Protein AF-A0A818FG51-F1 (afdb_monomer_lite)

Radius of gyration: 22.18 Å; chains: 1; bounding box: 38×54×52 Å

Structure (mmCIF, N/CA/C/O backbone):
data_AF-A0A818FG5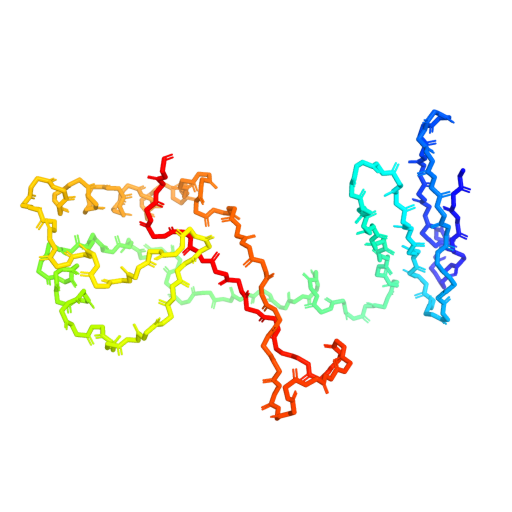1-F1
#
_entry.id   AF-A0A818FG51-F1
#
loop_
_atom_site.group_PDB
_atom_site.id
_atom_site.type_symbol
_atom_site.label_atom_id
_atom_site.label_alt_id
_atom_site.label_comp_id
_atom_site.label_asym_id
_atom_site.label_entity_id
_atom_site.label_seq_id
_atom_site.pdbx_PDB_ins_code
_atom_site.Cartn_x
_atom_site.Cartn_y
_atom_site.Cartn_z
_atom_site.occupancy
_atom_site.B_iso_or_equiv
_atom_site.auth_seq_id
_atom_site.auth_comp_id
_atom_site.auth_asym_id
_atom_site.auth_atom_id
_atom_site.pdbx_PDB_model_num
ATOM 1 N N . MET A 1 1 ? 0.897 -24.210 -21.670 1.00 84.56 1 MET A N 1
ATOM 2 C CA . MET A 1 1 ? 1.489 -24.659 -20.390 1.00 84.56 1 MET A CA 1
ATOM 3 C C . MET A 1 1 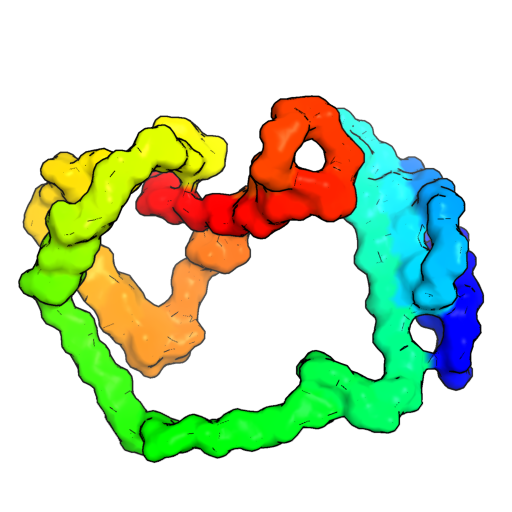? 2.935 -24.207 -20.361 1.00 84.56 1 MET A C 1
ATOM 5 O O . MET A 1 1 ? 3.633 -24.448 -21.337 1.00 84.56 1 MET A O 1
ATOM 9 N N . PHE A 1 2 ? 3.368 -23.550 -19.286 1.00 88.44 2 PHE A N 1
ATOM 10 C CA . PHE A 1 2 ? 4.743 -23.074 -19.130 1.00 88.44 2 PHE A CA 1
ATOM 11 C C . PHE A 1 2 ? 5.341 -23.668 -17.864 1.00 88.44 2 PHE A C 1
ATOM 13 O O . PHE A 1 2 ? 4.709 -23.640 -16.812 1.00 88.44 2 PHE A O 1
ATOM 20 N N . TYR A 1 3 ? 6.535 -24.239 -17.979 1.00 84.81 3 TYR A N 1
ATOM 21 C CA . TYR A 1 3 ? 7.174 -24.958 -16.888 1.00 84.81 3 TYR A CA 1
ATOM 22 C C . TYR A 1 3 ? 8.653 -24.597 -16.807 1.00 84.81 3 TYR A C 1
ATOM 24 O O . TYR A 1 3 ? 9.383 -24.690 -17.800 1.00 84.81 3 TYR A O 1
ATOM 32 N N . GLN A 1 4 ? 9.087 -24.207 -15.612 1.00 84.44 4 GLN A N 1
ATOM 33 C CA . GLN A 1 4 ? 10.493 -24.097 -15.258 1.00 84.44 4 GLN A CA 1
ATOM 34 C C . GLN A 1 4 ? 10.814 -25.202 -14.263 1.00 84.44 4 GLN A C 1
ATOM 36 O O . GLN A 1 4 ? 10.308 -25.191 -13.138 1.00 84.44 4 GLN A O 1
ATOM 41 N N . LYS A 1 5 ? 11.706 -26.114 -14.663 1.00 80.12 5 LYS A N 1
ATOM 42 C CA . LYS A 1 5 ? 12.242 -27.115 -13.747 1.00 80.12 5 LYS A CA 1
ATOM 43 C C . LYS A 1 5 ? 12.983 -26.412 -12.609 1.00 80.12 5 LYS A C 1
ATOM 45 O O . LYS A 1 5 ? 13.795 -25.512 -12.840 1.00 80.12 5 LYS A O 1
ATOM 50 N N . GLY A 1 6 ? 12.657 -26.818 -11.396 1.00 75.56 6 GLY A N 1
ATOM 51 C CA . GLY A 1 6 ? 13.243 -26.350 -10.155 1.00 75.56 6 GLY A CA 1
ATOM 52 C C . GLY A 1 6 ? 14.102 -27.413 -9.485 1.00 75.56 6 GLY A C 1
ATOM 53 O O . GLY A 1 6 ? 14.265 -28.521 -9.992 1.00 75.56 6 GLY A O 1
ATOM 54 N N . GLU A 1 7 ? 14.637 -27.058 -8.325 1.00 66.69 7 GLU A N 1
ATOM 55 C CA . GLU A 1 7 ? 15.528 -27.906 -7.516 1.00 66.69 7 GLU A CA 1
ATOM 56 C C . GLU A 1 7 ? 14.775 -28.676 -6.417 1.00 66.69 7 GLU A C 1
ATOM 58 O O . GLU A 1 7 ? 15.361 -29.452 -5.670 1.00 66.69 7 GLU A O 1
ATOM 63 N N . ASN A 1 8 ? 13.466 -28.461 -6.283 1.00 62.78 8 ASN A N 1
ATOM 64 C CA . ASN A 1 8 ? 12.662 -29.063 -5.224 1.00 62.78 8 ASN A CA 1
ATOM 65 C C . ASN A 1 8 ? 12.064 -30.433 -5.618 1.00 62.78 8 ASN A C 1
ATOM 67 O O . ASN A 1 8 ? 11.956 -30.773 -6.796 1.00 62.78 8 ASN A O 1
ATOM 71 N N . LYS A 1 9 ? 11.592 -31.191 -4.613 1.00 64.44 9 LYS A N 1
ATOM 72 C CA . LYS A 1 9 ? 10.972 -32.527 -4.772 1.00 64.44 9 LYS A CA 1
ATOM 73 C C . LYS A 1 9 ? 9.710 -32.557 -5.651 1.00 64.44 9 LYS A C 1
ATOM 75 O O . LYS A 1 9 ? 9.345 -33.617 -6.142 1.00 64.44 9 LYS A O 1
ATOM 80 N N . ASN A 1 10 ? 9.057 -31.409 -5.838 1.00 63.91 10 ASN A N 1
ATOM 81 C CA . ASN A 1 10 ? 7.845 -31.240 -6.642 1.00 63.91 10 ASN A CA 1
ATOM 82 C C . ASN A 1 10 ? 8.151 -30.713 -8.060 1.00 63.91 10 ASN A C 1
ATOM 84 O O . ASN A 1 10 ? 7.237 -30.425 -8.828 1.00 63.91 10 ASN A O 1
ATOM 88 N N . GLY A 1 11 ? 9.430 -30.583 -8.425 1.00 71.56 11 GLY A N 1
ATOM 89 C CA . GLY A 1 11 ? 9.868 -30.411 -9.806 1.00 71.56 11 GLY A CA 1
ATOM 90 C C . GLY A 1 11 ? 9.968 -28.976 -10.326 1.00 71.56 11 GLY A C 1
ATOM 91 O O . GLY A 1 11 ? 10.651 -28.788 -11.324 1.00 71.56 11 GLY A O 1
ATOM 92 N N . GLY A 1 12 ? 9.406 -27.946 -9.682 1.00 82.25 12 GLY A N 1
ATOM 93 C CA . GLY A 1 12 ? 9.600 -26.544 -10.101 1.00 82.25 12 GLY A CA 1
ATOM 94 C C . GLY A 1 12 ? 8.337 -25.689 -10.125 1.00 82.25 12 GLY A C 1
ATOM 95 O O . GLY A 1 12 ? 7.457 -25.870 -9.292 1.00 82.25 12 GLY A O 1
ATOM 96 N N . VAL A 1 13 ? 8.271 -24.729 -11.055 1.00 83.62 13 VAL A N 1
ATOM 97 C CA . VAL A 1 13 ? 7.129 -23.813 -11.229 1.00 83.62 13 VAL A CA 1
ATOM 98 C C . VAL A 1 13 ? 6.350 -24.191 -12.482 1.00 83.62 13 VAL A C 1
ATOM 100 O O . VAL A 1 13 ? 6.922 -24.259 -13.572 1.00 83.62 13 VAL A O 1
ATOM 103 N N . LEU A 1 14 ? 5.037 -24.372 -12.329 1.00 85.69 14 LEU A N 1
ATOM 104 C CA . LEU A 1 14 ? 4.088 -24.626 -13.410 1.00 85.69 14 LEU A CA 1
ATOM 105 C C . LEU A 1 14 ? 3.092 -23.466 -13.518 1.00 85.69 14 LEU A C 1
ATOM 107 O O . LEU A 1 14 ? 2.440 -23.115 -12.539 1.00 85.69 14 LEU A O 1
ATOM 111 N N . VAL A 1 15 ? 2.933 -22.915 -14.721 1.00 86.25 15 VAL A N 1
ATOM 112 C CA . VAL A 1 15 ? 1.909 -21.913 -15.038 1.00 86.25 15 VAL A CA 1
ATOM 113 C C . VAL A 1 15 ? 0.983 -22.462 -16.123 1.00 86.25 15 VAL A C 1
ATOM 115 O O . VAL A 1 15 ? 1.405 -22.791 -17.241 1.00 86.25 15 VAL A O 1
ATOM 118 N N . LEU A 1 16 ? -0.303 -22.565 -15.786 1.00 89.50 16 LEU A N 1
ATOM 119 C CA . LEU A 1 16 ? -1.367 -22.978 -16.696 1.00 89.50 16 LEU A CA 1
ATOM 120 C C . LEU A 1 16 ? -2.081 -21.742 -17.237 1.00 89.50 16 LEU A C 1
ATOM 122 O O . LEU A 1 16 ? -2.489 -20.863 -16.486 1.00 89.50 16 LEU A O 1
ATOM 126 N N . VAL A 1 17 ? -2.228 -21.687 -18.556 1.00 88.69 17 VAL A N 1
ATOM 127 C CA . VAL A 1 17 ? -2.834 -20.563 -19.274 1.00 88.69 17 VAL A CA 1
ATOM 128 C C . VAL A 1 17 ? -3.935 -21.126 -20.160 1.00 88.69 17 VAL A C 1
ATOM 130 O O . VAL A 1 17 ? -3.733 -22.164 -20.796 1.00 88.69 17 VAL A O 1
ATOM 133 N N . ARG A 1 18 ? -5.106 -20.477 -20.176 1.00 90.56 18 ARG A N 1
ATOM 134 C CA . ARG A 1 18 ? -6.234 -20.882 -21.031 1.00 90.56 18 ARG A CA 1
ATOM 135 C C . ARG A 1 18 ? -5.855 -20.761 -22.512 1.00 90.56 18 ARG A C 1
ATOM 137 O O . ARG A 1 18 ? -5.110 -19.862 -22.880 1.00 90.56 18 ARG A O 1
ATOM 144 N N . LEU A 1 19 ? -6.422 -21.629 -23.355 1.00 85.00 19 LEU A N 1
ATOM 145 C CA . LEU A 1 19 ? -6.067 -21.765 -24.779 1.00 85.00 19 LEU A CA 1
ATOM 146 C C . LEU A 1 19 ? -6.154 -20.463 -25.590 1.00 85.00 19 LEU A C 1
ATOM 148 O O . LEU A 1 19 ? -5.363 -20.264 -26.503 1.00 85.00 19 LEU A O 1
ATOM 152 N N . TYR A 1 20 ? -7.090 -19.578 -25.250 1.00 91.69 20 TYR A N 1
ATOM 153 C CA . TYR A 1 20 ? -7.335 -18.338 -25.995 1.00 91.69 20 TYR A CA 1
ATOM 154 C C . TYR A 1 20 ? -6.532 -17.136 -25.485 1.00 91.69 20 TYR A C 1
ATOM 156 O O . TYR A 1 20 ? -6.672 -16.038 -26.013 1.00 91.69 20 TYR A O 1
ATOM 164 N N . ILE A 1 21 ? -5.703 -17.318 -24.454 1.00 92.81 21 ILE A N 1
ATOM 165 C CA . ILE A 1 21 ? -4.848 -16.257 -23.924 1.00 92.81 21 ILE A CA 1
ATOM 166 C C . ILE A 1 21 ? -3.488 -16.356 -24.609 1.00 92.81 21 ILE A C 1
ATOM 168 O O . ILE A 1 21 ? -2.773 -17.349 -24.460 1.00 92.81 21 ILE A O 1
ATOM 172 N N . GLN A 1 22 ? -3.111 -15.305 -25.334 1.00 95.19 22 GLN A N 1
ATOM 173 C CA . GLN A 1 22 ? -1.771 -15.204 -25.893 1.00 95.19 22 GLN A CA 1
ATOM 174 C C . GLN A 1 22 ? -0.769 -14.974 -24.766 1.00 95.19 22 GLN A C 1
ATOM 176 O O . GLN A 1 22 ? -0.848 -13.982 -24.043 1.00 95.19 22 GLN A O 1
ATOM 181 N N . ALA A 1 23 ? 0.195 -15.879 -24.627 1.00 96.19 23 ALA A N 1
ATOM 182 C CA . ALA A 1 23 ? 1.238 -15.746 -23.628 1.00 96.19 23 ALA A CA 1
ATOM 183 C C . ALA A 1 23 ? 2.603 -16.166 -24.174 1.00 96.19 23 ALA A C 1
ATOM 185 O O . ALA A 1 23 ? 2.707 -17.084 -24.985 1.00 96.19 23 ALA A O 1
ATOM 186 N N . THR A 1 24 ? 3.655 -15.478 -23.741 1.00 96.81 24 THR A N 1
ATOM 187 C CA . THR A 1 24 ? 5.041 -15.719 -24.152 1.00 96.81 24 THR A CA 1
ATOM 188 C C . THR A 1 24 ? 5.899 -15.920 -22.917 1.00 96.81 24 THR A C 1
ATOM 190 O O . THR A 1 24 ? 5.889 -15.101 -22.003 1.00 96.81 24 THR A O 1
ATOM 193 N N . ARG A 1 25 ? 6.648 -17.021 -22.871 1.00 93.75 25 ARG A N 1
ATOM 194 C CA . ARG A 1 25 ? 7.611 -17.248 -21.793 1.00 93.75 25 ARG A CA 1
ATOM 195 C C . ARG A 1 25 ? 8.811 -16.337 -21.986 1.00 93.75 25 ARG A C 1
ATOM 197 O O . ARG A 1 25 ? 9.369 -16.292 -23.078 1.00 93.75 25 ARG A O 1
ATOM 204 N N . ILE A 1 26 ? 9.230 -15.687 -20.910 1.00 95.81 26 ILE A N 1
ATOM 205 C CA . ILE A 1 26 ? 10.488 -14.950 -20.877 1.00 95.81 26 ILE A CA 1
ATOM 206 C C . ILE A 1 26 ? 11.569 -15.889 -20.354 1.00 95.81 26 ILE A C 1
ATOM 208 O O . ILE A 1 26 ? 11.388 -16.555 -19.330 1.00 95.81 26 ILE A O 1
ATOM 212 N N . GLU A 1 27 ? 12.677 -15.978 -21.086 1.00 91.62 27 GLU A N 1
ATOM 213 C CA . GLU A 1 27 ? 13.818 -16.784 -20.669 1.00 91.62 27 GLU A CA 1
ATOM 214 C C . GLU A 1 27 ? 14.378 -16.240 -19.351 1.00 91.62 27 GLU A C 1
ATOM 216 O O . GLU A 1 27 ? 14.685 -15.055 -19.218 1.00 91.62 27 GLU A O 1
ATOM 221 N N . CYS A 1 28 ? 14.488 -17.116 -18.356 1.00 82.94 28 CYS A N 1
ATOM 222 C CA . CYS A 1 28 ? 15.023 -16.788 -17.047 1.00 82.94 28 CYS A CA 1
ATOM 223 C C . CYS A 1 28 ? 16.032 -17.864 -16.654 1.00 82.94 28 CYS A C 1
ATOM 225 O O . CYS A 1 28 ? 15.730 -19.054 -16.717 1.00 82.94 28 CYS A O 1
ATOM 227 N N . LYS A 1 29 ? 17.230 -17.441 -16.241 1.00 83.19 29 LYS A N 1
ATOM 228 C CA . LYS A 1 29 ? 18.299 -18.345 -15.785 1.00 83.19 29 LYS A CA 1
ATOM 229 C C . LYS A 1 29 ? 18.151 -18.753 -14.315 1.00 83.19 29 LYS A C 1
ATOM 231 O O . LYS A 1 29 ? 18.937 -19.556 -13.828 1.00 83.19 29 LYS A O 1
ATOM 236 N N . LEU A 1 30 ? 17.177 -18.187 -13.600 1.00 79.44 30 LEU A N 1
ATOM 237 C CA . LEU A 1 30 ? 16.954 -18.477 -12.188 1.00 79.44 30 LEU A CA 1
ATOM 238 C C . LEU A 1 30 ? 16.172 -19.784 -12.029 1.00 79.44 30 LEU A C 1
ATOM 240 O O . LEU A 1 30 ? 15.079 -19.954 -12.575 1.00 79.44 30 LEU A O 1
ATOM 244 N N . HIS A 1 31 ? 16.726 -20.701 -11.239 1.00 77.12 31 HIS A N 1
ATOM 245 C CA . HIS A 1 31 ? 16.026 -21.913 -10.828 1.00 77.12 31 HIS A CA 1
ATOM 246 C C . HIS A 1 31 ? 14.767 -21.562 -10.027 1.00 77.12 31 HIS A C 1
ATOM 248 O O . HIS A 1 31 ? 14.735 -20.578 -9.293 1.00 77.12 31 HIS A O 1
ATOM 254 N N . ASN A 1 32 ? 13.724 -22.387 -10.152 1.00 82.44 32 ASN A N 1
ATOM 255 C CA . ASN A 1 32 ? 12.436 -22.193 -9.474 1.00 82.44 32 ASN A CA 1
ATOM 256 C C . ASN A 1 32 ? 11.712 -20.864 -9.804 1.00 82.44 32 ASN A C 1
ATOM 258 O O . ASN A 1 32 ? 10.849 -20.441 -9.035 1.00 82.44 32 ASN A O 1
ATOM 262 N N . VAL A 1 33 ? 12.019 -20.217 -10.936 1.00 86.69 33 VAL A N 1
ATOM 263 C CA . VAL A 1 33 ? 11.326 -19.002 -11.399 1.00 86.69 33 VAL A CA 1
ATOM 264 C C . VAL A 1 33 ? 10.783 -19.200 -12.814 1.00 86.69 33 VAL A C 1
ATOM 266 O O . VAL A 1 33 ? 11.531 -19.478 -13.744 1.00 86.69 33 VAL A O 1
ATOM 269 N N . CYS A 1 34 ? 9.478 -19.018 -13.008 1.00 90.75 34 CYS A N 1
ATOM 270 C CA . CYS A 1 34 ? 8.852 -18.997 -14.330 1.00 90.75 34 CYS A CA 1
ATOM 271 C C . CYS A 1 34 ? 8.290 -17.603 -14.610 1.00 90.75 34 CYS A C 1
ATOM 273 O O . CYS A 1 34 ? 7.410 -17.135 -13.890 1.00 90.75 34 CYS A O 1
ATOM 275 N N . VAL A 1 35 ? 8.774 -16.958 -15.673 1.00 93.25 35 VAL A N 1
ATOM 276 C CA . VAL A 1 35 ? 8.304 -15.635 -16.103 1.00 93.25 35 VAL A CA 1
ATOM 277 C C . VAL A 1 35 ? 7.493 -15.769 -17.385 1.00 93.25 35 VAL A C 1
ATOM 279 O O . VAL A 1 35 ? 7.907 -16.447 -18.331 1.00 93.25 35 VAL A O 1
ATOM 282 N N . LEU A 1 36 ? 6.337 -15.117 -17.413 1.00 96.31 36 LEU A N 1
ATOM 283 C CA . LEU A 1 36 ? 5.396 -15.163 -18.517 1.00 96.31 36 LEU A CA 1
ATOM 284 C C . LEU A 1 36 ? 4.824 -13.774 -18.796 1.00 96.31 36 LEU A C 1
ATOM 286 O O . LEU A 1 36 ? 4.317 -13.131 -17.886 1.00 96.31 36 LEU A O 1
ATOM 290 N N . ASP A 1 37 ? 4.824 -13.366 -20.057 1.00 97.19 37 ASP A N 1
ATOM 291 C CA . ASP A 1 37 ? 4.072 -12.209 -20.531 1.00 97.19 37 ASP A CA 1
ATOM 292 C C . ASP A 1 37 ? 2.737 -12.677 -21.100 1.00 97.19 37 ASP A C 1
ATOM 294 O O . ASP A 1 37 ? 2.709 -13.510 -22.006 1.00 97.19 37 ASP A O 1
ATOM 298 N N . ILE A 1 38 ? 1.634 -12.144 -20.587 1.00 95.69 38 ILE A N 1
ATOM 299 C CA . ILE A 1 38 ? 0.295 -12.288 -21.154 1.00 95.69 38 ILE A CA 1
ATOM 300 C C . ILE A 1 38 ? 0.020 -11.064 -22.025 1.00 95.69 38 ILE A C 1
ATOM 302 O O . ILE A 1 38 ? 0.134 -9.931 -21.561 1.00 95.69 38 ILE A O 1
ATOM 306 N N . LYS A 1 39 ? -0.346 -11.293 -23.288 1.00 95.06 39 LYS A N 1
ATOM 307 C CA . LYS A 1 39 ? -0.683 -10.237 -24.245 1.00 95.06 39 LYS A CA 1
ATOM 308 C C . LYS A 1 39 ? -2.182 -9.939 -24.174 1.00 95.06 39 LYS A C 1
ATOM 310 O O . LYS A 1 39 ? -2.993 -10.807 -24.497 1.00 95.06 39 LYS A O 1
ATOM 315 N N . GLY A 1 40 ? -2.527 -8.724 -23.763 1.00 90.62 40 GLY A N 1
ATOM 316 C CA . GLY A 1 40 ? -3.856 -8.126 -23.899 1.00 90.62 40 GLY A CA 1
ATOM 317 C C . GLY A 1 40 ? -3.748 -6.754 -24.569 1.00 90.62 40 GLY A C 1
ATOM 318 O O . GLY A 1 40 ? -2.862 -6.547 -25.396 1.00 90.62 40 GLY A O 1
ATOM 319 N N . GLU A 1 41 ? -4.619 -5.816 -24.189 1.00 90.00 41 GLU A N 1
ATOM 320 C CA . GLU A 1 41 ? -4.461 -4.389 -24.536 1.00 90.00 41 GLU A CA 1
ATOM 321 C C . GLU A 1 41 ? -3.152 -3.816 -23.968 1.00 90.00 41 GLU A C 1
ATOM 323 O O . GLU A 1 41 ? -2.492 -2.996 -24.601 1.00 90.00 41 GLU A O 1
ATOM 328 N N . GLU A 1 42 ? -2.726 -4.342 -22.817 1.00 88.62 42 GLU A N 1
ATOM 329 C CA . GLU A 1 42 ? -1.410 -4.137 -22.220 1.00 88.62 42 GLU A CA 1
ATOM 330 C C . GLU A 1 42 ? -0.715 -5.489 -21.986 1.00 88.62 42 GLU A C 1
ATOM 332 O O . GLU A 1 42 ? -1.344 -6.555 -21.986 1.00 88.62 42 GLU A O 1
ATOM 337 N N . ILE A 1 43 ? 0.607 -5.463 -21.787 1.00 91.62 43 ILE A N 1
ATOM 338 C CA . ILE A 1 43 ? 1.379 -6.663 -21.444 1.00 91.62 43 ILE A CA 1
ATOM 339 C C . ILE A 1 43 ? 1.367 -6.844 -19.925 1.00 91.62 43 ILE A C 1
ATOM 341 O O . ILE A 1 43 ? 1.988 -6.070 -19.197 1.00 91.62 43 ILE A O 1
ATOM 345 N N . LEU A 1 44 ? 0.721 -7.910 -19.447 1.00 92.56 44 LEU A N 1
ATOM 346 C CA . LEU A 1 44 ? 0.770 -8.314 -18.042 1.00 92.56 44 LEU A CA 1
ATOM 347 C C . LEU A 1 44 ? 1.882 -9.347 -17.835 1.00 92.56 44 LEU A C 1
ATOM 349 O O . LEU A 1 44 ? 1.807 -10.458 -18.361 1.00 92.56 44 LEU A O 1
ATOM 353 N N . ARG A 1 45 ? 2.890 -9.017 -17.024 1.00 94.06 45 ARG A N 1
ATOM 354 C CA . ARG A 1 45 ? 3.974 -9.944 -16.672 1.00 94.06 45 ARG A CA 1
ATOM 355 C C . ARG A 1 45 ? 3.672 -10.690 -15.375 1.00 94.06 45 ARG A C 1
ATOM 357 O O . ARG A 1 45 ? 3.605 -10.091 -14.307 1.00 94.06 45 ARG A O 1
ATOM 364 N N . ILE A 1 46 ? 3.563 -12.011 -15.463 1.00 91.62 46 ILE A N 1
ATOM 365 C CA . ILE A 1 46 ? 3.432 -12.920 -14.323 1.00 91.62 46 ILE A CA 1
ATOM 366 C C . ILE A 1 46 ? 4.800 -13.519 -14.000 1.00 91.62 46 ILE A C 1
ATOM 368 O O . ILE A 1 46 ? 5.473 -14.072 -14.871 1.00 91.62 46 ILE A O 1
ATOM 372 N N . ILE A 1 47 ? 5.191 -13.448 -12.728 1.00 89.69 47 ILE A N 1
ATOM 373 C CA . ILE A 1 47 ? 6.412 -14.064 -12.205 1.00 89.69 47 ILE A CA 1
ATOM 374 C C . ILE A 1 47 ? 5.997 -15.089 -11.152 1.00 89.69 47 ILE A C 1
ATOM 376 O O . ILE A 1 47 ? 5.610 -14.736 -10.042 1.00 89.69 47 ILE A O 1
ATOM 380 N N . GLY A 1 48 ? 6.056 -16.369 -11.513 1.00 87.12 48 GLY A N 1
ATOM 381 C CA . GLY A 1 48 ? 5.873 -17.469 -10.576 1.00 87.12 48 GLY A CA 1
ATOM 382 C C . GLY A 1 48 ? 7.207 -17.823 -9.934 1.00 87.12 48 GLY A C 1
ATOM 383 O O . GLY A 1 48 ? 8.134 -18.220 -10.638 1.00 87.12 48 GLY A O 1
ATOM 384 N N . VAL A 1 49 ? 7.300 -17.699 -8.613 1.00 83.25 49 VAL A N 1
ATOM 385 C CA . VAL A 1 49 ? 8.473 -18.108 -7.833 1.00 83.25 49 VAL A CA 1
ATOM 386 C C . VAL A 1 49 ? 8.062 -19.250 -6.921 1.00 83.25 49 VAL A C 1
ATOM 388 O O . VAL A 1 49 ? 7.072 -19.144 -6.202 1.00 83.25 49 VAL A O 1
ATOM 391 N N . TYR A 1 50 ? 8.821 -20.339 -6.947 1.00 76.31 50 TYR A N 1
ATOM 392 C CA . TYR A 1 50 ? 8.692 -21.411 -5.970 1.00 76.31 50 TYR A CA 1
ATOM 393 C C . TYR A 1 50 ? 9.892 -21.371 -5.027 1.00 76.31 50 TYR A C 1
ATOM 395 O O . TYR A 1 50 ? 11.041 -21.374 -5.467 1.00 76.31 50 TYR A O 1
ATOM 403 N N . ALA A 1 51 ? 9.636 -21.356 -3.724 1.00 66.94 51 ALA A N 1
ATOM 404 C CA . ALA A 1 51 ? 10.697 -21.394 -2.732 1.00 66.94 51 ALA A CA 1
ATOM 405 C C . ALA A 1 51 ? 11.273 -22.817 -2.609 1.00 66.94 51 ALA A C 1
ATOM 407 O O . ALA A 1 51 ? 10.511 -23.761 -2.390 1.00 66.94 51 ALA A O 1
ATOM 408 N N . PRO A 1 52 ? 12.594 -23.022 -2.751 1.00 63.19 52 PRO A N 1
ATOM 409 C CA . PRO A 1 52 ? 13.193 -24.338 -2.547 1.00 63.19 52 PRO A CA 1
ATOM 410 C C . PRO A 1 52 ? 12.957 -24.834 -1.108 1.00 63.19 52 PRO A C 1
ATOM 412 O O . PRO A 1 52 ? 12.784 -24.039 -0.189 1.00 63.19 52 PRO A O 1
ATOM 415 N N . ASN A 1 53 ? 13.001 -26.157 -0.896 1.00 62.94 53 ASN A N 1
ATOM 416 C CA . ASN A 1 53 ? 12.882 -26.803 0.427 1.00 62.94 53 ASN A CA 1
ATOM 417 C C . ASN A 1 53 ? 14.119 -26.561 1.329 1.00 62.94 53 ASN A C 1
ATOM 419 O O . ASN A 1 53 ? 14.529 -27.453 2.072 1.00 62.94 53 ASN A O 1
ATOM 423 N N . ILE A 1 54 ? 14.760 -25.395 1.248 1.00 60.88 54 ILE A N 1
ATOM 424 C CA . ILE A 1 54 ? 15.853 -25.032 2.149 1.00 60.88 54 ILE A CA 1
ATOM 425 C C . ILE A 1 54 ? 15.206 -24.609 3.465 1.00 60.88 54 ILE A C 1
ATOM 427 O O . ILE A 1 54 ? 14.509 -23.598 3.522 1.00 60.88 54 ILE A O 1
ATOM 431 N N . LYS A 1 55 ? 15.416 -25.418 4.505 1.00 59.38 55 LYS A N 1
ATOM 432 C CA . LYS A 1 55 ? 15.079 -25.063 5.882 1.00 59.38 55 LYS A CA 1
ATOM 433 C C . LYS A 1 55 ? 16.326 -24.516 6.587 1.00 59.38 55 LYS A C 1
ATOM 435 O O . LYS A 1 55 ? 17.387 -25.124 6.433 1.00 59.38 55 LYS A O 1
ATOM 440 N N . PRO A 1 56 ? 16.212 -23.440 7.382 1.00 59.31 56 PRO A N 1
ATOM 441 C CA . PRO A 1 56 ? 15.000 -22.659 7.628 1.00 59.31 56 PRO A CA 1
ATOM 442 C C . PRO A 1 56 ? 14.695 -21.687 6.476 1.00 59.31 56 PRO A C 1
ATOM 444 O O . PRO A 1 56 ? 15.577 -21.000 5.962 1.00 59.31 56 PRO A O 1
ATOM 447 N N . HIS A 1 57 ? 13.432 -21.626 6.073 1.00 58.66 57 HIS A N 1
ATOM 448 C CA . HIS A 1 57 ? 12.940 -20.704 5.065 1.00 58.66 57 HIS A CA 1
ATOM 449 C C . HIS A 1 57 ? 12.663 -19.325 5.697 1.00 58.66 57 HIS A C 1
ATOM 451 O O . HIS A 1 57 ? 11.845 -19.230 6.611 1.00 58.66 57 HIS A O 1
ATOM 457 N N . PRO A 1 58 ? 13.265 -18.229 5.204 1.00 58.97 58 PRO A N 1
ATOM 458 C CA . PRO A 1 58 ? 13.255 -16.927 5.885 1.00 58.97 58 PRO A CA 1
ATOM 459 C C . PRO A 1 58 ? 11.863 -16.296 6.054 1.00 58.97 58 PRO A C 1
ATOM 461 O O . PRO A 1 58 ? 11.708 -15.403 6.880 1.00 58.97 58 PRO A O 1
ATOM 464 N N . TYR A 1 59 ? 10.856 -16.748 5.296 1.00 53.44 59 TYR A N 1
ATOM 465 C CA . TYR A 1 59 ? 9.488 -16.214 5.357 1.00 53.44 59 TYR A CA 1
ATOM 466 C C . TYR A 1 59 ? 8.470 -17.134 6.044 1.00 53.44 59 TYR A C 1
ATOM 468 O O . TYR A 1 59 ? 7.363 -16.692 6.324 1.00 53.44 59 TYR A O 1
ATOM 476 N N . THR A 1 60 ? 8.790 -18.414 6.256 1.00 58.88 60 THR A N 1
ATOM 477 C CA . THR A 1 60 ? 7.851 -19.386 6.868 1.00 58.88 60 THR A CA 1
ATOM 478 C C . THR A 1 60 ? 8.408 -20.020 8.131 1.00 58.88 60 THR A C 1
ATOM 480 O O . THR A 1 60 ? 7.638 -20.438 8.984 1.00 58.88 60 THR A O 1
ATOM 483 N N . ASP A 1 61 ? 9.733 -20.066 8.247 1.00 62.84 61 ASP A N 1
ATOM 484 C CA . ASP A 1 61 ? 10.462 -20.531 9.421 1.00 62.84 61 ASP A CA 1
ATOM 485 C C . ASP A 1 61 ? 11.105 -19.334 10.147 1.00 62.84 61 ASP A C 1
ATOM 487 O O . ASP A 1 61 ? 12.102 -19.485 10.856 1.00 62.84 61 ASP A O 1
ATOM 491 N N . SER A 1 62 ? 10.563 -18.123 9.946 1.00 58.50 62 SER A N 1
ATOM 492 C CA . SER A 1 62 ? 10.896 -16.981 10.792 1.00 58.50 62 SER A CA 1
ATOM 493 C C . SER A 1 62 ? 10.579 -17.355 12.242 1.00 58.50 62 SER A C 1
ATOM 495 O O . SER A 1 62 ? 9.516 -17.939 12.480 1.00 58.50 62 SER A O 1
ATOM 497 N N . PRO A 1 63 ? 11.461 -17.043 13.207 1.00 72.31 63 PRO A N 1
ATOM 498 C CA . PRO A 1 63 ? 11.155 -17.281 14.609 1.00 72.31 63 PRO A CA 1
ATOM 499 C C . PRO A 1 63 ? 9.823 -16.613 14.951 1.00 72.31 63 PRO A C 1
ATOM 501 O O . PRO A 1 63 ? 9.506 -15.547 14.414 1.00 72.31 63 PRO A O 1
ATOM 504 N N . PHE A 1 64 ? 9.044 -17.251 15.825 1.00 69.19 64 PHE A N 1
ATOM 505 C CA . PHE A 1 64 ? 7.892 -16.590 16.419 1.00 69.19 64 PHE A CA 1
ATOM 506 C C . PHE A 1 64 ? 8.390 -15.292 17.046 1.00 69.19 64 PHE A C 1
ATOM 508 O O . PHE A 1 64 ? 9.288 -15.310 17.889 1.00 69.19 64 PHE A O 1
ATOM 515 N N . ILE A 1 65 ? 7.861 -14.174 16.559 1.00 72.75 65 ILE A N 1
ATOM 516 C CA . ILE A 1 65 ? 8.092 -12.885 17.188 1.00 72.75 65 ILE A CA 1
ATOM 517 C C . ILE A 1 65 ? 7.253 -12.934 18.458 1.00 72.75 65 ILE A C 1
ATOM 519 O O . ILE A 1 65 ? 6.025 -12.946 18.381 1.00 72.75 65 ILE A O 1
ATOM 523 N N . ASP A 1 66 ? 7.924 -13.061 19.598 1.00 73.38 66 ASP A N 1
ATOM 524 C CA . ASP A 1 66 ? 7.300 -12.813 20.889 1.00 73.38 66 ASP A CA 1
ATOM 525 C C . ASP A 1 66 ? 6.988 -11.317 20.926 1.00 73.38 66 ASP A C 1
ATOM 527 O O . ASP A 1 66 ? 7.892 -10.480 20.853 1.00 73.38 66 ASP A O 1
ATOM 531 N N . TYR A 1 67 ? 5.705 -10.979 20.850 1.00 75.44 67 TYR A N 1
ATOM 532 C CA . TYR A 1 67 ? 5.282 -9.594 20.950 1.00 75.44 67 TYR A CA 1
ATOM 533 C C . TYR A 1 67 ? 5.063 -9.324 22.431 1.00 75.44 67 TYR A C 1
ATOM 535 O O . TYR A 1 67 ? 4.172 -9.915 23.030 1.00 75.44 67 TYR A O 1
ATOM 543 N N . ASP A 1 68 ? 5.823 -8.395 23.001 1.00 70.56 68 ASP A N 1
ATOM 544 C CA . ASP A 1 68 ? 5.772 -8.106 24.441 1.00 70.56 68 ASP A CA 1
ATOM 545 C C . ASP A 1 68 ? 4.376 -7.644 24.937 1.00 70.56 68 ASP A C 1
ATOM 547 O O . ASP A 1 68 ? 4.130 -7.612 26.138 1.00 70.56 68 ASP A O 1
ATOM 551 N N . ASN A 1 69 ? 3.439 -7.341 24.022 1.00 74.81 69 ASN A N 1
ATOM 552 C CA . ASN A 1 69 ? 2.164 -6.673 24.298 1.00 74.81 69 ASN A CA 1
ATOM 553 C C . ASN A 1 69 ? 0.940 -7.345 23.623 1.00 74.81 69 ASN A C 1
ATOM 555 O O . ASN A 1 69 ? 0.006 -6.646 23.234 1.00 74.81 69 ASN A O 1
ATOM 559 N N . VAL A 1 70 ? 0.923 -8.675 23.420 1.00 72.00 70 VAL A N 1
ATOM 560 C CA . VAL A 1 70 ? -0.221 -9.368 22.758 1.00 72.00 70 VAL A CA 1
ATOM 561 C C . VAL A 1 70 ? -1.553 -9.120 23.477 1.00 72.00 70 VAL A C 1
ATOM 563 O O . VAL A 1 70 ? -2.588 -8.995 22.823 1.00 72.00 70 VAL A O 1
ATOM 566 N N . ASP A 1 71 ? -1.517 -9.023 24.805 1.00 79.44 71 ASP A N 1
ATOM 567 C CA . ASP A 1 71 ? -2.708 -8.867 25.645 1.00 79.44 71 ASP A CA 1
ATOM 568 C C . ASP A 1 71 ? -3.047 -7.399 25.958 1.00 79.44 71 ASP A C 1
ATOM 570 O O . ASP A 1 71 ? -4.054 -7.119 26.615 1.00 79.44 71 ASP A O 1
ATOM 574 N N . GLU A 1 72 ? -2.231 -6.442 25.502 1.00 84.06 72 GLU A N 1
ATOM 575 C CA . GLU A 1 72 ? -2.501 -5.028 25.745 1.00 84.06 72 GLU A CA 1
ATOM 576 C C . GLU A 1 72 ? -3.546 -4.500 24.751 1.00 84.06 72 GLU A C 1
ATOM 578 O O . GLU A 1 72 ? -3.388 -4.640 23.533 1.00 84.06 72 GLU A O 1
ATOM 583 N N . PRO A 1 73 ? -4.625 -3.853 25.230 1.00 81.06 73 PRO A N 1
ATOM 584 C CA . PRO A 1 73 ? -5.587 -3.235 24.336 1.00 81.06 73 PRO A CA 1
ATOM 585 C C . PRO A 1 73 ? -4.916 -2.088 23.577 1.00 81.06 73 PRO A C 1
ATOM 587 O O . PRO A 1 73 ? -4.319 -1.193 24.176 1.00 81.06 73 PRO A O 1
ATOM 590 N N . ILE A 1 74 ? -5.061 -2.086 22.251 1.00 82.31 74 ILE A N 1
ATOM 591 C CA . ILE A 1 74 ? -4.596 -0.976 21.418 1.00 82.31 74 ILE A CA 1
ATOM 592 C C . ILE A 1 74 ? -5.397 0.276 21.815 1.00 82.31 74 ILE A C 1
ATOM 594 O O . ILE A 1 74 ? -6.628 0.259 21.694 1.00 82.31 74 ILE A O 1
ATOM 598 N N . PRO A 1 75 ? -4.746 1.353 22.294 1.00 89.44 75 PRO A N 1
ATOM 599 C CA . PRO A 1 75 ? -5.455 2.563 22.677 1.00 89.44 75 PRO A CA 1
ATOM 600 C C . PRO A 1 75 ? -6.120 3.194 21.453 1.00 89.44 75 PRO A C 1
ATOM 602 O O . PRO A 1 75 ? -5.571 3.187 20.350 1.00 89.44 75 PRO A O 1
ATOM 605 N N . GLU A 1 76 ? -7.310 3.760 21.652 1.00 93.31 76 GLU A N 1
ATOM 606 C CA . GLU A 1 76 ? -7.965 4.535 20.604 1.00 93.31 76 GLU A CA 1
ATOM 607 C C . GLU A 1 76 ? -7.135 5.775 20.267 1.00 93.31 76 GLU A C 1
ATOM 609 O O . GLU A 1 76 ? -6.702 6.513 21.155 1.00 93.31 76 GLU A O 1
ATOM 614 N N . VAL A 1 77 ? -6.967 6.021 18.969 1.00 95.12 77 VAL A N 1
ATOM 615 C CA . VAL A 1 77 ? -6.406 7.268 18.458 1.00 95.12 77 VAL A CA 1
ATOM 616 C C . VAL A 1 77 ? -7.355 8.396 18.824 1.00 95.12 77 VAL A C 1
ATOM 618 O O . VAL A 1 77 ? -8.577 8.269 18.675 1.00 95.12 77 VAL A O 1
ATOM 621 N N . LYS A 1 78 ? -6.794 9.512 19.279 1.00 95.44 78 LYS A N 1
ATOM 622 C CA . LYS A 1 78 ? -7.549 10.726 19.577 1.00 95.44 78 LYS A CA 1
ATOM 623 C C . LYS A 1 78 ? -7.543 11.688 18.395 1.00 95.44 78 LYS A C 1
ATOM 625 O O . LYS A 1 78 ? -6.690 11.647 17.509 1.00 95.44 78 LYS A O 1
ATOM 630 N N . LEU A 1 79 ? -8.534 12.573 18.377 1.00 93.19 79 LEU A N 1
ATOM 631 C CA . LEU A 1 79 ? -8.699 13.545 17.301 1.00 93.19 79 LEU A CA 1
ATOM 632 C C . LEU A 1 79 ? -7.494 14.494 17.187 1.00 93.19 79 LEU A C 1
ATOM 634 O O . LEU A 1 79 ? -7.021 14.753 16.086 1.00 93.19 79 LEU A O 1
ATOM 638 N N . ASP A 1 80 ? -6.981 14.972 18.317 1.00 93.44 80 ASP A N 1
ATOM 639 C CA . ASP A 1 80 ? -5.815 15.853 18.393 1.00 93.44 80 ASP A CA 1
ATOM 640 C C . ASP A 1 80 ? -4.541 15.164 17.891 1.00 93.44 80 ASP A C 1
ATOM 642 O O . ASP A 1 80 ? -3.754 15.782 17.178 1.00 93.44 80 ASP A O 1
ATOM 646 N N . GLU A 1 81 ? -4.361 13.874 18.180 1.00 93.31 81 GLU A N 1
ATOM 647 C CA . GLU A 1 81 ? -3.248 13.076 17.650 1.00 93.31 81 GLU A CA 1
ATOM 648 C C . GLU A 1 81 ? -3.319 12.951 16.122 1.00 93.31 81 GLU A C 1
ATOM 650 O O . GLU A 1 81 ? -2.307 13.107 15.423 1.00 93.31 81 GLU A O 1
ATOM 655 N N . LEU A 1 82 ? -4.520 12.708 15.589 1.00 91.69 82 LEU A N 1
ATOM 656 C CA . LEU A 1 82 ? -4.764 12.622 14.151 1.00 91.69 82 LEU A CA 1
ATOM 657 C C . LEU A 1 82 ? -4.490 13.967 13.459 1.00 91.69 82 LEU A C 1
ATOM 659 O O . LEU A 1 82 ? -3.759 14.021 12.465 1.00 91.69 82 LEU A O 1
ATOM 663 N N . GLU A 1 83 ? -5.025 15.058 14.003 1.00 89.56 83 GLU A N 1
ATOM 664 C CA . GLU A 1 83 ? -4.814 16.410 13.484 1.00 89.56 83 GLU A CA 1
ATOM 665 C C . GLU A 1 83 ? -3.334 16.815 13.560 1.00 89.56 83 GLU A C 1
ATOM 667 O O . GLU A 1 83 ? -2.767 17.292 12.571 1.00 89.56 83 GLU A O 1
ATOM 672 N N . LEU A 1 84 ? -2.665 16.555 14.688 1.00 90.44 84 LEU A N 1
ATOM 673 C CA . LEU A 1 84 ? -1.245 16.850 14.878 1.00 90.44 84 LEU A CA 1
ATOM 674 C C . LEU A 1 84 ? -0.374 16.079 13.881 1.00 90.44 84 LEU A C 1
ATOM 676 O O . LEU A 1 84 ? 0.544 16.654 13.290 1.00 90.44 84 LEU A O 1
ATOM 680 N N . THR A 1 85 ? -0.675 14.803 13.631 1.00 88.88 85 THR A N 1
ATOM 681 C CA . THR A 1 85 ? 0.027 13.980 12.630 1.00 88.88 85 THR A CA 1
ATOM 682 C C . THR A 1 85 ? -0.047 14.621 11.243 1.00 88.88 85 THR A C 1
ATOM 684 O O . THR A 1 85 ? 0.942 14.707 10.510 1.00 88.88 85 THR A O 1
ATOM 687 N N . VAL A 1 86 ? -1.217 15.142 10.883 1.00 85.75 86 VAL A N 1
ATOM 688 C CA . VAL A 1 86 ? -1.458 15.788 9.592 1.00 85.75 86 VAL A CA 1
ATOM 689 C C . VAL A 1 86 ? -0.801 17.163 9.515 1.00 85.75 86 VAL A C 1
ATOM 691 O O . VAL A 1 86 ? -0.343 17.550 8.439 1.00 85.75 86 VAL A O 1
ATOM 694 N N . GLN A 1 87 ? -0.736 17.914 10.609 1.00 84.12 87 GLN A N 1
ATOM 695 C CA . GLN A 1 87 ? -0.105 19.235 10.640 1.00 84.12 87 GLN A CA 1
ATOM 696 C C . GLN A 1 87 ? 1.426 19.146 10.620 1.00 84.12 87 GLN A C 1
ATOM 698 O O . GLN A 1 87 ? 2.090 19.940 9.951 1.00 84.12 87 GLN A O 1
ATOM 703 N N . THR A 1 88 ? 1.989 18.150 11.304 1.00 86.94 88 THR A N 1
ATOM 704 C CA . THR A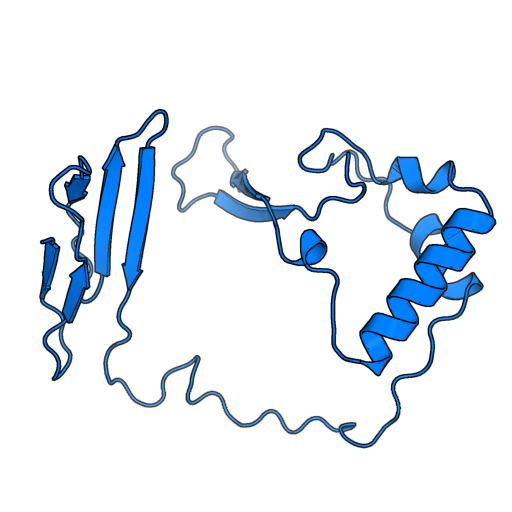 1 88 ? 3.441 17.928 11.412 1.00 86.94 88 THR A CA 1
ATOM 705 C C . THR A 1 88 ? 4.028 17.155 10.232 1.00 86.94 88 THR A C 1
ATOM 707 O O . THR A 1 88 ? 5.254 17.067 10.091 1.00 86.94 88 THR A O 1
ATOM 710 N N . LYS A 1 89 ? 3.180 16.629 9.335 1.00 82.75 89 LYS A N 1
ATOM 711 C CA . LYS A 1 89 ? 3.625 15.947 8.117 1.00 82.75 89 LYS A CA 1
ATOM 712 C C . LYS A 1 89 ? 4.601 16.833 7.337 1.00 82.75 89 LYS A C 1
ATOM 714 O O . LYS A 1 89 ? 4.353 18.014 7.076 1.00 82.75 89 LYS A O 1
ATOM 719 N N . ARG A 1 90 ? 5.721 16.255 6.893 1.00 75.50 90 ARG A N 1
ATOM 720 C CA . ARG A 1 90 ? 6.644 16.973 6.001 1.00 75.50 90 ARG A CA 1
ATOM 721 C C . ARG A 1 90 ? 5.882 17.383 4.744 1.00 75.50 90 ARG A C 1
ATOM 723 O O . ARG A 1 90 ? 5.252 16.536 4.110 1.00 75.50 90 ARG A O 1
ATOM 730 N N . LYS A 1 91 ? 5.990 18.657 4.356 1.00 67.19 91 LYS A N 1
ATOM 731 C CA . LYS A 1 91 ? 5.463 19.188 3.090 1.00 67.19 91 LYS A CA 1
ATOM 732 C C . LYS A 1 91 ? 6.200 18.529 1.916 1.00 67.19 91 LYS A C 1
ATOM 734 O O . LYS A 1 91 ? 7.154 19.079 1.376 1.00 67.19 91 LYS A O 1
ATOM 739 N N . LYS A 1 92 ? 5.820 17.301 1.566 1.00 65.12 92 LYS A N 1
ATOM 740 C CA . LYS A 1 92 ? 6.336 16.589 0.397 1.00 65.12 92 LYS A CA 1
ATOM 741 C C . LYS A 1 92 ? 5.508 16.981 -0.824 1.00 65.12 92 LYS A C 1
ATOM 743 O O . LYS A 1 92 ? 4.289 17.076 -0.748 1.00 65.12 92 LYS A O 1
ATOM 748 N N . LYS A 1 93 ? 6.196 17.188 -1.950 1.00 66.81 93 LYS A N 1
ATOM 749 C CA . LYS A 1 93 ? 5.587 17.476 -3.262 1.00 66.81 93 LYS A CA 1
ATOM 750 C C . LYS A 1 93 ? 5.070 16.223 -3.975 1.00 66.81 93 LYS A C 1
ATOM 752 O O . LYS A 1 93 ? 4.500 16.340 -5.051 1.00 66.81 93 LYS A O 1
ATOM 757 N N . SER A 1 94 ? 5.327 15.039 -3.421 1.00 75.56 94 SER A N 1
ATOM 758 C CA . SER A 1 94 ? 4.906 13.779 -4.022 1.00 75.56 94 SER A CA 1
ATOM 759 C C . SER A 1 94 ? 3.385 13.719 -4.080 1.00 75.56 94 SER A C 1
ATOM 761 O O . SER A 1 94 ? 2.711 14.008 -3.090 1.00 75.56 94 SER A O 1
ATOM 763 N N . LEU A 1 95 ? 2.888 13.378 -5.258 1.00 80.81 95 LEU A N 1
ATOM 764 C CA . LEU A 1 95 ? 1.482 13.127 -5.511 1.00 80.81 95 LEU A CA 1
ATOM 765 C C . LEU A 1 95 ? 1.210 11.632 -5.329 1.00 80.81 95 LEU A C 1
ATOM 767 O O . LEU A 1 95 ? 2.125 10.816 -5.485 1.00 80.81 95 LEU A O 1
ATOM 771 N N . ASP A 1 96 ? -0.026 11.284 -5.000 1.00 77.75 96 ASP A N 1
ATOM 772 C CA . ASP A 1 96 ? -0.498 9.908 -5.092 1.00 77.75 96 ASP A CA 1
ATOM 773 C C . ASP A 1 96 ? -0.708 9.487 -6.559 1.00 77.75 96 ASP A C 1
ATOM 775 O O . ASP A 1 96 ? -0.370 10.216 -7.501 1.00 77.75 96 ASP A O 1
ATOM 779 N N . ALA A 1 97 ? -1.256 8.290 -6.773 1.00 72.50 97 ALA A N 1
ATOM 780 C CA . ALA A 1 97 ? -1.462 7.753 -8.112 1.00 72.50 97 ALA A CA 1
ATOM 781 C C . ALA A 1 97 ? -2.463 8.545 -8.973 1.00 72.50 97 ALA A C 1
ATOM 783 O O . ALA A 1 97 ? -2.497 8.350 -10.192 1.00 72.50 97 ALA A O 1
ATOM 784 N N . HIS A 1 98 ? -3.261 9.423 -8.362 1.00 76.56 98 HIS A N 1
ATOM 785 C CA . HIS A 1 98 ? -4.270 10.255 -9.023 1.00 76.56 98 HIS A CA 1
ATOM 786 C C . HIS A 1 98 ? -3.829 11.714 -9.154 1.00 76.56 98 HIS A C 1
ATOM 788 O O . HIS A 1 98 ? -4.604 12.555 -9.608 1.00 76.56 98 HIS A O 1
ATOM 794 N N . GLY A 1 99 ? -2.586 12.027 -8.781 1.00 78.38 99 GLY A N 1
ATOM 795 C CA . GLY A 1 99 ? -2.071 13.390 -8.824 1.00 78.38 99 GLY A CA 1
ATOM 796 C C . GLY A 1 99 ? -2.476 14.233 -7.612 1.00 78.38 99 GLY A C 1
ATOM 797 O O . GLY A 1 99 ? -2.359 15.457 -7.663 1.00 78.38 99 GLY A O 1
ATOM 798 N N . ILE A 1 100 ? -2.947 13.612 -6.527 1.00 80.94 100 ILE A N 1
ATOM 799 C CA . ILE A 1 100 ? -3.412 14.313 -5.333 1.00 80.94 100 ILE A CA 1
ATOM 800 C C . ILE A 1 100 ? -2.279 14.397 -4.311 1.00 80.94 100 ILE A C 1
ATOM 802 O O . ILE A 1 100 ? -1.594 13.424 -4.008 1.00 80.94 100 ILE A O 1
ATOM 806 N N . SER A 1 101 ? -2.051 15.594 -3.774 1.00 83.81 101 SER A N 1
ATOM 807 C CA . SER A 1 101 ? -1.049 15.818 -2.731 1.00 83.81 101 SER A CA 1
ATOM 808 C C . SER A 1 101 ? -1.656 15.660 -1.340 1.00 83.81 101 SER A C 1
ATOM 810 O O . SER A 1 101 ? -2.777 16.100 -1.092 1.00 83.81 101 SER A O 1
ATOM 812 N N . ASN A 1 102 ? -0.848 15.211 -0.376 1.00 81.69 102 ASN A N 1
ATOM 813 C CA . ASN A 1 102 ? -1.191 15.249 1.052 1.00 81.69 102 ASN A CA 1
ATOM 814 C C . ASN A 1 102 ? -1.513 16.667 1.565 1.00 81.69 102 ASN A C 1
ATOM 816 O O . ASN A 1 102 ? -2.033 16.827 2.667 1.00 81.69 102 ASN A O 1
ATOM 820 N N . PHE A 1 103 ? -1.210 17.720 0.801 1.00 83.38 103 PHE A N 1
ATOM 821 C CA . PHE A 1 103 ? -1.697 19.066 1.096 1.00 83.38 103 PHE A CA 1
ATOM 822 C C . PHE A 1 103 ? -3.233 19.137 1.180 1.00 83.38 103 PHE A C 1
ATOM 824 O O . PHE A 1 103 ? -3.748 19.938 1.955 1.00 83.38 103 PHE A O 1
ATOM 831 N N . MET A 1 104 ? -3.954 18.258 0.473 1.00 84.44 104 MET A N 1
ATOM 832 C CA . MET A 1 104 ? -5.418 18.222 0.472 1.00 84.44 104 MET A CA 1
ATOM 833 C C . MET A 1 104 ? -6.038 18.006 1.853 1.00 84.44 104 MET A C 1
ATOM 835 O O . MET A 1 104 ? -7.114 18.531 2.120 1.00 84.44 104 MET A O 1
ATOM 839 N N . PHE A 1 105 ? -5.338 17.322 2.764 1.00 86.75 105 PHE A N 1
ATOM 840 C CA . PHE A 1 105 ? -5.803 17.155 4.141 1.00 86.75 105 PHE A CA 1
ATOM 841 C C . PHE A 1 105 ? -6.048 18.497 4.854 1.00 86.75 105 PHE A C 1
ATOM 843 O O . PHE A 1 105 ? -6.876 18.565 5.750 1.00 86.75 105 PHE A O 1
ATOM 850 N N . ASN A 1 106 ? -5.385 19.583 4.443 1.00 85.38 106 ASN A N 1
ATOM 851 C CA . ASN A 1 106 ? -5.566 20.902 5.056 1.00 85.38 106 ASN A CA 1
ATOM 852 C C . ASN A 1 106 ? -6.919 21.560 4.720 1.00 85.38 106 ASN A C 1
ATOM 854 O O . ASN A 1 106 ? -7.241 22.589 5.303 1.00 85.38 106 ASN A O 1
ATOM 858 N N . PHE A 1 107 ? -7.680 21.003 3.775 1.00 87.25 107 PHE A N 1
ATOM 859 C CA . PHE A 1 107 ? -8.998 21.508 3.374 1.00 87.25 107 PHE A CA 1
ATOM 860 C C . PHE A 1 107 ? -10.155 20.668 3.915 1.00 87.25 107 PHE A C 1
ATOM 862 O O . PHE A 1 107 ? -11.309 20.942 3.592 1.00 87.25 107 PHE A O 1
ATOM 869 N N . LEU A 1 108 ? -9.861 19.634 4.703 1.00 88.12 108 LEU A N 1
ATOM 870 C CA . LEU A 1 108 ? -10.891 18.822 5.330 1.00 88.12 108 LEU A CA 1
ATOM 871 C C . LEU A 1 108 ? -11.544 19.589 6.476 1.00 88.12 108 LEU A C 1
ATOM 873 O O . LEU A 1 108 ? -10.858 20.194 7.302 1.00 88.12 108 LEU A O 1
ATOM 877 N N . ASP A 1 109 ? -12.871 19.533 6.525 1.00 90.56 109 ASP A N 1
ATOM 878 C CA . ASP A 1 109 ? -13.641 20.063 7.643 1.00 90.56 109 ASP A CA 1
ATOM 879 C C . ASP A 1 109 ? -13.661 19.088 8.836 1.00 90.56 109 ASP A C 1
ATOM 881 O O . ASP A 1 109 ? -13.192 17.945 8.771 1.00 90.56 109 ASP A O 1
ATOM 885 N N . GLN A 1 110 ? -14.258 19.536 9.940 1.00 88.44 110 GLN A N 1
ATOM 886 C CA . GLN A 1 110 ? -14.369 18.744 11.165 1.00 88.44 110 GLN A CA 1
ATOM 887 C C . GLN A 1 110 ? -15.154 17.435 10.984 1.00 88.44 110 GLN A C 1
ATOM 889 O O . GLN A 1 110 ? -14.902 16.446 11.681 1.00 88.44 110 GLN A O 1
ATOM 894 N N . GLY A 1 111 ? -16.115 17.417 10.056 1.00 90.44 111 GLY A N 1
ATOM 895 C CA . GLY A 1 111 ? -16.926 16.239 9.761 1.00 90.44 111 GLY A CA 1
ATOM 896 C C . GLY A 1 111 ? -16.081 15.120 9.159 1.00 90.44 111 GLY A C 1
ATOM 897 O O . GLY A 1 111 ? -16.165 13.972 9.605 1.00 90.44 111 GLY A O 1
ATOM 898 N N . HIS A 1 112 ? -15.203 15.463 8.215 1.00 90.75 112 HIS A N 1
ATOM 899 C CA . HIS A 1 112 ? -14.271 14.512 7.614 1.00 90.75 112 HIS A CA 1
ATOM 900 C C . HIS A 1 112 ? -13.264 13.985 8.640 1.00 90.75 112 HIS A C 1
ATOM 902 O O . HIS A 1 112 ? -13.037 12.776 8.696 1.00 90.75 112 HIS A O 1
ATOM 908 N N . TRP A 1 113 ? -12.712 14.847 9.501 1.00 91.50 113 TRP A N 1
ATOM 909 C CA . TRP A 1 113 ? -11.800 14.412 10.569 1.00 91.50 113 TRP A CA 1
ATOM 910 C C . TRP A 1 113 ? -12.449 13.424 11.534 1.00 91.50 113 TRP A C 1
ATOM 912 O O . TRP A 1 113 ? -11.870 12.384 11.851 1.00 91.50 113 TRP A O 1
ATOM 922 N N . SER A 1 114 ? -13.694 13.696 11.924 1.00 92.06 114 SER A N 1
ATOM 923 C CA . SER A 1 114 ? -14.473 12.804 12.786 1.00 92.06 114 SER A CA 1
ATOM 924 C C . SER A 1 114 ? -14.734 11.444 12.129 1.00 92.06 114 SER A C 1
ATOM 926 O O . SER A 1 114 ? -14.735 10.415 12.806 1.00 92.06 114 SER A O 1
ATOM 928 N N . LEU A 1 115 ? -14.953 11.420 10.811 1.00 91.56 115 LEU A N 1
ATOM 929 C CA . LEU A 1 115 ? -15.126 10.182 10.053 1.00 91.56 115 LEU A CA 1
ATOM 930 C C . LEU A 1 115 ? -13.819 9.383 9.968 1.00 91.56 115 LEU A C 1
ATOM 932 O O . LEU A 1 115 ? -13.834 8.179 10.224 1.00 91.56 115 LEU A O 1
ATOM 936 N N . PHE A 1 116 ? -12.699 10.042 9.656 1.00 90.12 116 PHE A N 1
ATOM 937 C CA . PHE A 1 116 ? -11.382 9.402 9.626 1.00 90.12 116 PHE A CA 1
ATOM 938 C C . PHE A 1 116 ? -11.034 8.778 10.974 1.00 90.12 116 PHE A C 1
ATOM 940 O O . PHE A 1 116 ? -10.627 7.620 11.016 1.00 90.12 116 PHE A O 1
ATOM 947 N N . LEU A 1 117 ? -11.259 9.504 12.071 1.00 94.38 117 LEU A N 1
ATOM 948 C CA . LEU A 1 117 ? -11.006 9.009 13.421 1.00 94.38 117 LEU A CA 1
ATOM 949 C C . LEU A 1 117 ? -11.763 7.706 13.707 1.00 94.38 117 LEU A C 1
ATOM 951 O O . LEU A 1 117 ? -11.169 6.714 14.127 1.00 94.38 117 LEU A O 1
ATOM 955 N N . LYS A 1 118 ? -13.069 7.685 13.408 1.00 93.81 118 LYS A N 1
ATOM 956 C CA . LYS A 1 118 ? -13.905 6.485 13.559 1.00 93.81 118 LYS A CA 1
ATOM 957 C C . LYS A 1 118 ? -13.386 5.327 12.712 1.00 93.81 118 LYS A C 1
ATOM 959 O O . LYS A 1 118 ? -13.350 4.197 13.190 1.00 93.81 118 LYS A O 1
ATOM 964 N N . LEU A 1 119 ? -12.976 5.601 11.475 1.00 92.12 119 LEU A N 1
ATOM 965 C CA . LEU A 1 119 ? -12.453 4.587 10.564 1.00 92.12 119 LEU A CA 1
ATOM 966 C C . LEU A 1 119 ? -11.139 3.977 11.075 1.00 92.12 119 LEU A C 1
ATOM 968 O O . LEU A 1 119 ? -10.999 2.754 11.063 1.00 92.12 119 LEU A O 1
ATOM 972 N N . PHE A 1 120 ? -10.198 4.804 11.543 1.00 91.88 120 PHE A N 1
ATOM 973 C CA . PHE A 1 120 ? -8.928 4.335 12.101 1.00 91.88 120 PHE A CA 1
ATOM 974 C C . PHE A 1 120 ? -9.148 3.485 13.350 1.00 91.88 120 PHE A C 1
ATOM 976 O O . PHE A 1 120 ? -8.681 2.348 13.392 1.00 91.88 120 PHE A O 1
ATOM 983 N N . ASN A 1 121 ? -9.918 3.984 14.319 1.00 94.38 121 ASN A N 1
ATOM 984 C CA . ASN A 1 121 ? -10.174 3.254 15.561 1.00 94.38 121 ASN A CA 1
ATOM 985 C C . ASN A 1 121 ? -10.912 1.939 15.303 1.00 94.38 121 ASN A C 1
ATOM 987 O O . ASN A 1 121 ? -10.525 0.905 15.841 1.00 94.38 121 ASN A O 1
ATOM 991 N N . HIS A 1 122 ? -11.894 1.935 14.397 1.00 93.12 122 HIS A N 1
ATOM 992 C CA . HIS A 1 122 ? -12.562 0.699 13.994 1.00 93.12 122 HIS A CA 1
ATOM 993 C C . HIS A 1 122 ? -11.595 -0.301 13.343 1.00 93.12 122 HIS A C 1
ATOM 995 O O . HIS A 1 122 ? -11.653 -1.498 13.629 1.00 93.12 122 HIS A O 1
ATOM 1001 N N . SER A 1 123 ? -10.679 0.180 12.497 1.00 92.38 123 SER A N 1
ATOM 1002 C CA . SER A 1 123 ? -9.683 -0.673 11.839 1.00 92.38 123 SER A CA 1
ATOM 100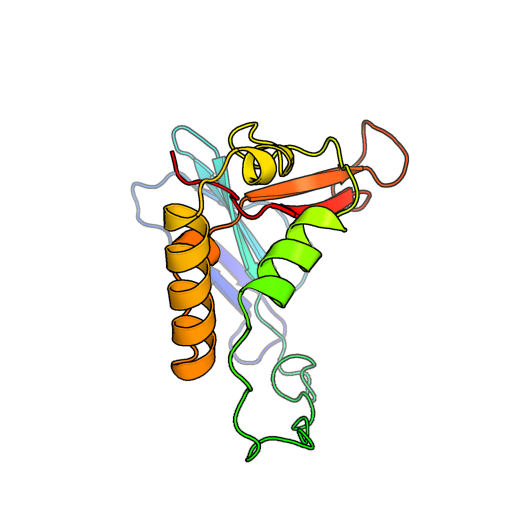3 C C . SER A 1 123 ? -8.693 -1.274 12.840 1.00 92.38 123 SER A C 1
ATOM 1005 O O . SER A 1 123 ? -8.348 -2.448 12.717 1.00 92.38 123 SER A O 1
ATOM 1007 N N . PHE A 1 124 ? -8.267 -0.510 13.853 1.00 89.56 124 PHE A N 1
ATOM 1008 C CA . PHE A 1 124 ? -7.402 -1.013 14.925 1.00 89.56 124 PHE A CA 1
ATOM 1009 C C . PHE A 1 124 ? -8.110 -2.039 15.813 1.00 89.56 124 PHE A C 1
ATOM 1011 O O . PHE A 1 124 ? -7.530 -3.076 16.114 1.00 89.56 124 PHE A O 1
ATOM 1018 N N . GLN A 1 125 ? -9.374 -1.800 16.168 1.00 89.38 125 GLN A N 1
ATOM 1019 C CA . GLN A 1 125 ? -10.155 -2.706 17.019 1.00 89.38 125 GLN A CA 1
ATOM 1020 C C . GLN A 1 125 ? -10.488 -4.035 16.338 1.00 89.38 125 GLN A C 1
ATOM 1022 O O . GLN A 1 125 ? -10.523 -5.078 16.984 1.00 89.38 125 GLN A O 1
ATOM 1027 N N . THR A 1 126 ? -10.768 -4.005 15.036 1.00 90.31 126 THR A N 1
ATOM 1028 C CA . THR A 1 126 ? -11.204 -5.196 14.289 1.00 90.31 126 THR A CA 1
ATOM 1029 C C . THR A 1 126 ? -10.075 -5.895 13.543 1.00 90.31 126 THR A C 1
ATOM 1031 O O . THR A 1 126 ? -10.285 -6.984 13.014 1.00 90.31 126 THR A O 1
ATOM 1034 N N . ALA A 1 127 ? -8.900 -5.266 13.446 1.00 87.62 127 ALA A N 1
ATOM 1035 C CA . ALA A 1 127 ? -7.826 -5.646 12.529 1.00 87.62 127 ALA A CA 1
ATOM 1036 C C . ALA A 1 127 ? -8.269 -5.715 11.047 1.00 87.62 127 ALA A C 1
ATOM 1038 O O . ALA A 1 127 ? -7.624 -6.363 10.215 1.00 87.62 127 ALA A O 1
ATOM 1039 N N . ILE A 1 128 ? -9.364 -5.035 10.683 1.00 88.25 128 ILE A N 1
ATOM 1040 C CA . ILE A 1 128 ? -9.893 -4.992 9.317 1.00 88.25 128 ILE A CA 1
ATOM 1041 C C . ILE A 1 128 ? -9.615 -3.618 8.715 1.00 88.25 128 ILE A C 1
ATOM 1043 O O . ILE A 1 128 ? -10.202 -2.615 9.099 1.00 88.25 128 ILE A O 1
ATOM 1047 N N . MET A 1 129 ? -8.750 -3.593 7.703 1.00 86.69 129 MET A N 1
ATOM 1048 C CA . MET A 1 129 ? -8.455 -2.388 6.924 1.00 86.69 129 MET A CA 1
ATOM 1049 C C . MET A 1 129 ? -9.360 -2.287 5.687 1.00 86.69 129 MET A C 1
ATOM 1051 O O . MET A 1 129 ? -9.622 -3.324 5.053 1.00 86.69 129 MET A O 1
ATOM 1055 N N . PRO A 1 130 ? -9.767 -1.069 5.272 1.00 84.06 130 PRO A N 1
ATOM 1056 C CA . PRO A 1 130 ? -10.476 -0.847 4.016 1.00 84.06 130 PRO A CA 1
ATOM 1057 C C . PRO A 1 130 ? -9.755 -1.507 2.841 1.00 84.06 130 PRO A C 1
ATOM 1059 O O . PRO A 1 130 ? -8.540 -1.378 2.694 1.00 84.06 130 PRO A O 1
ATOM 1062 N N . LYS A 1 131 ? -10.499 -2.203 1.971 1.00 83.38 131 LYS A N 1
ATOM 1063 C CA . LYS A 1 131 ? -9.914 -2.891 0.806 1.00 83.38 131 LYS A CA 1
ATOM 1064 C C . LYS A 1 131 ? -9.094 -1.935 -0.065 1.00 83.38 131 LYS A C 1
ATOM 1066 O O . LYS A 1 131 ? -7.986 -2.275 -0.452 1.00 83.38 131 LYS A O 1
ATOM 1071 N N . ALA A 1 132 ? -9.606 -0.725 -0.271 1.00 78.44 132 ALA A N 1
ATOM 1072 C CA . ALA A 1 132 ? -8.941 0.316 -1.040 1.00 78.44 132 ALA A CA 1
ATOM 1073 C C . ALA A 1 132 ? -7.557 0.717 -0.494 1.00 78.44 132 ALA A C 1
ATOM 1075 O O . ALA A 1 132 ? -6.719 1.166 -1.259 1.00 78.44 132 ALA A O 1
ATOM 1076 N N . TRP A 1 133 ? -7.286 0.537 0.805 1.00 77.69 133 TRP A N 1
ATOM 1077 C CA . TRP A 1 133 ? -5.965 0.818 1.388 1.00 77.69 133 TRP A CA 1
ATOM 1078 C C . TRP A 1 133 ? -4.951 -0.303 1.137 1.00 77.69 133 TRP A C 1
ATOM 1080 O O . TRP A 1 133 ? -3.755 -0.118 1.353 1.00 77.69 133 TRP A O 1
ATOM 1090 N N . LYS A 1 134 ? -5.423 -1.478 0.706 1.00 79.75 134 LYS A N 1
ATOM 1091 C CA . LYS A 1 134 ? -4.586 -2.627 0.337 1.00 79.75 134 LYS A CA 1
ATOM 1092 C C . LYS A 1 134 ? -4.183 -2.584 -1.137 1.00 79.75 134 LYS A C 1
ATOM 1094 O O . LYS A 1 134 ? -3.186 -3.199 -1.509 1.00 79.75 134 LYS A O 1
ATOM 1099 N N . ASP A 1 135 ? -4.940 -1.858 -1.954 1.00 78.94 135 ASP A N 1
ATOM 1100 C CA . ASP A 1 135 ? -4.634 -1.637 -3.359 1.00 78.94 135 ASP A CA 1
ATOM 1101 C C . ASP A 1 135 ? -3.605 -0.501 -3.466 1.00 78.94 135 ASP A C 1
ATOM 1103 O O . ASP A 1 135 ? -3.829 0.618 -3.011 1.00 78.94 135 ASP A O 1
ATOM 1107 N N . THR A 1 136 ? -2.434 -0.790 -4.034 1.00 79.38 136 THR A N 1
ATOM 1108 C CA . THR A 1 136 ? -1.341 0.182 -4.155 1.00 79.38 136 THR A CA 1
ATOM 1109 C C . THR A 1 136 ? -0.709 0.126 -5.535 1.00 79.38 136 THR A C 1
ATOM 111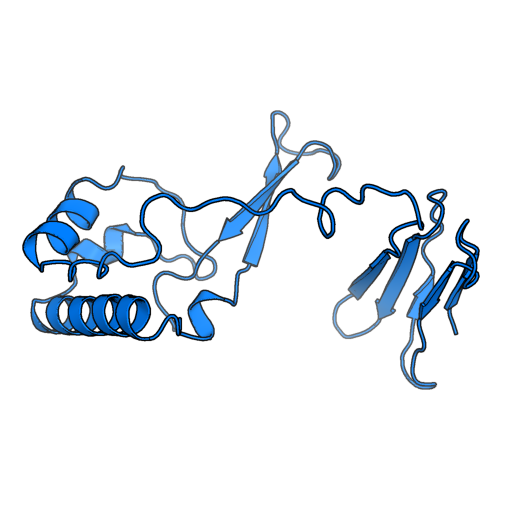1 O O . THR A 1 136 ? -0.568 -0.945 -6.131 1.00 79.38 136 THR A O 1
ATOM 1114 N N . ARG A 1 137 ? -0.300 1.289 -6.051 1.00 79.25 137 ARG A N 1
ATOM 1115 C CA . ARG A 1 137 ? 0.485 1.364 -7.285 1.00 79.25 137 ARG A CA 1
ATOM 1116 C C . ARG A 1 137 ? 1.967 1.357 -6.960 1.00 79.25 137 ARG A C 1
ATOM 1118 O O . ARG A 1 137 ? 2.438 2.145 -6.141 1.00 79.25 137 ARG A O 1
ATOM 1125 N N . MET A 1 138 ? 2.708 0.491 -7.643 1.00 82.62 138 MET A N 1
ATOM 1126 C CA . MET A 1 138 ? 4.157 0.428 -7.514 1.00 82.62 138 MET A CA 1
ATOM 1127 C C . MET A 1 138 ? 4.812 1.392 -8.502 1.00 82.62 138 MET A C 1
ATOM 1129 O O . MET A 1 138 ? 4.637 1.267 -9.712 1.00 82.62 138 MET A O 1
ATOM 1133 N N . VAL A 1 139 ? 5.591 2.337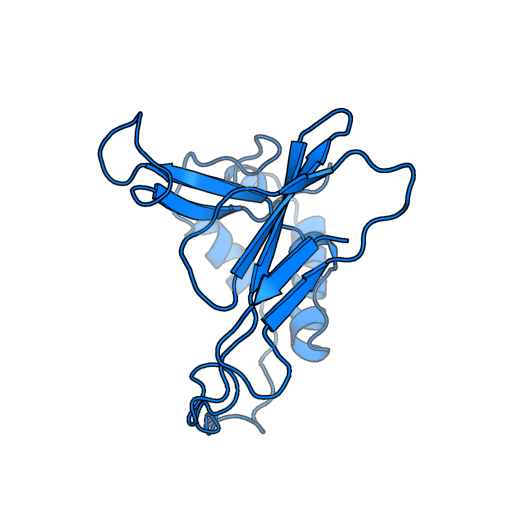 -7.982 1.00 83.62 139 VAL A N 1
ATOM 1134 C CA . VAL A 1 139 ? 6.409 3.259 -8.774 1.00 83.62 139 VAL A CA 1
ATOM 1135 C C . VAL A 1 139 ? 7.880 2.932 -8.547 1.00 83.62 139 VAL A C 1
ATOM 1137 O O . VAL A 1 139 ? 8.322 2.747 -7.413 1.00 83.62 139 VAL A O 1
ATOM 1140 N N . LEU A 1 140 ? 8.650 2.857 -9.631 1.00 85.88 140 LEU A N 1
ATOM 1141 C CA . LEU A 1 140 ? 10.090 2.621 -9.579 1.00 85.88 140 LEU A CA 1
ATOM 1142 C C . LEU A 1 140 ? 10.826 3.963 -9.560 1.00 85.88 140 LEU A C 1
ATOM 1144 O O . LEU A 1 140 ? 10.838 4.679 -10.558 1.00 85.88 140 LEU A O 1
ATOM 1148 N N . LEU A 1 141 ? 11.451 4.307 -8.432 1.00 85.69 141 LEU A N 1
ATOM 1149 C CA . LEU A 1 141 ? 12.302 5.494 -8.342 1.00 85.69 141 LEU A CA 1
ATOM 1150 C C . LEU A 1 141 ? 13.754 5.136 -8.643 1.00 85.69 141 LEU A C 1
ATOM 1152 O O . LEU A 1 141 ? 14.341 4.298 -7.958 1.00 85.69 141 LEU A O 1
ATOM 1156 N N . ALA A 1 142 ? 14.359 5.790 -9.629 1.00 89.38 142 ALA A N 1
ATOM 1157 C CA . ALA A 1 142 ? 15.791 5.674 -9.873 1.00 89.38 142 ALA A CA 1
ATOM 1158 C C . ALA A 1 142 ? 16.605 6.045 -8.621 1.00 89.38 142 ALA A C 1
ATOM 1160 O O . ALA A 1 142 ? 16.322 7.047 -7.965 1.00 89.38 142 ALA A O 1
ATOM 1161 N N . LYS A 1 143 ? 17.626 5.244 -8.281 1.00 87.62 143 LYS A N 1
ATOM 1162 C CA . LYS A 1 143 ? 18.512 5.545 -7.141 1.00 87.62 143 LYS A CA 1
ATOM 1163 C C . LYS A 1 143 ? 19.391 6.767 -7.405 1.00 87.62 143 LYS A C 1
ATOM 1165 O O . LYS A 1 143 ? 19.508 7.609 -6.524 1.00 87.62 143 LYS A O 1
ATOM 1170 N N . ASN A 1 144 ? 19.991 6.819 -8.596 1.00 88.19 144 ASN A N 1
ATOM 1171 C CA . ASN A 1 144 ? 20.967 7.836 -8.987 1.00 88.19 144 ASN A CA 1
ATOM 1172 C C . ASN A 1 144 ? 20.615 8.409 -10.369 1.00 88.19 144 ASN A C 1
ATOM 1174 O O . ASN A 1 144 ? 20.227 9.565 -10.476 1.00 88.19 144 ASN A O 1
ATOM 1178 N N . GLU A 1 145 ? 20.705 7.576 -11.411 1.00 88.56 145 GLU A N 1
ATOM 1179 C CA . GLU A 1 145 ? 20.536 7.996 -12.806 1.00 88.56 145 GLU A CA 1
ATOM 1180 C C . GLU A 1 145 ? 19.070 7.936 -13.256 1.00 88.56 145 GLU A C 1
ATOM 1182 O O . GLU A 1 145 ? 18.431 6.896 -13.072 1.00 88.56 145 GLU A O 1
ATOM 1187 N N . PRO A 1 146 ? 18.535 8.988 -13.903 1.00 84.00 146 PRO A N 1
ATOM 1188 C CA . PRO A 1 146 ? 17.122 9.067 -14.277 1.00 84.00 146 PRO A CA 1
ATOM 1189 C C . PRO A 1 146 ? 16.690 7.969 -15.258 1.00 84.00 146 PRO A C 1
ATOM 1191 O O . PRO A 1 146 ? 15.533 7.557 -15.241 1.00 84.00 146 PRO A O 1
ATOM 1194 N N . ILE A 1 147 ? 17.614 7.464 -16.079 1.00 88.44 147 ILE A N 1
ATOM 1195 C CA . ILE A 1 147 ? 17.392 6.321 -16.966 1.00 88.44 147 ILE A CA 1
ATOM 1196 C C . ILE A 1 147 ? 18.301 5.193 -16.491 1.00 88.44 147 ILE A C 1
ATOM 1198 O O . ILE A 1 147 ? 19.521 5.267 -16.616 1.00 88.44 147 ILE A O 1
ATOM 1202 N N . CYS A 1 148 ? 17.713 4.144 -15.922 1.00 87.31 148 CYS A N 1
ATOM 1203 C CA . CYS A 1 148 ? 18.466 3.009 -15.404 1.00 87.31 148 CYS A CA 1
ATOM 1204 C C . CYS A 1 148 ? 17.691 1.693 -15.534 1.00 87.31 148 CYS A C 1
ATOM 1206 O O . CYS A 1 148 ? 16.489 1.668 -15.803 1.00 87.31 148 CYS A O 1
ATOM 1208 N N . SER A 1 149 ? 18.403 0.578 -15.365 1.00 85.50 149 SER A N 1
ATOM 1209 C CA . SER A 1 149 ? 17.781 -0.746 -15.335 1.00 85.50 149 SER A CA 1
ATOM 1210 C C . SER A 1 149 ? 16.927 -0.922 -14.067 1.00 85.50 149 SER A C 1
ATOM 1212 O O . SER A 1 149 ? 17.233 -0.319 -13.033 1.00 85.50 149 SER A O 1
ATOM 1214 N N . PRO A 1 150 ? 15.889 -1.782 -14.083 1.00 82.00 150 PRO A N 1
ATOM 1215 C CA . PRO A 1 150 ? 14.995 -1.953 -12.934 1.00 82.00 150 PRO A CA 1
ATOM 1216 C C . PRO A 1 150 ? 15.699 -2.311 -11.612 1.00 82.00 150 PRO A C 1
ATOM 1218 O O . PRO A 1 150 ? 15.254 -1.882 -10.550 1.00 82.00 150 PRO A O 1
ATOM 1221 N N . SER A 1 151 ? 16.828 -3.029 -11.647 1.00 84.12 151 SER A N 1
ATOM 1222 C CA . SER A 1 151 ? 17.611 -3.385 -10.448 1.00 84.12 151 SER A CA 1
ATOM 1223 C C . SER A 1 151 ? 18.267 -2.181 -9.752 1.00 84.12 151 SER A C 1
ATOM 1225 O O . SER A 1 151 ? 18.611 -2.244 -8.567 1.00 84.12 151 SER A O 1
ATOM 1227 N N . LEU A 1 152 ? 18.410 -1.060 -10.464 1.00 88.19 152 LEU A N 1
ATOM 1228 C CA . LEU A 1 152 ? 18.938 0.206 -9.952 1.00 88.19 152 LEU A CA 1
ATOM 1229 C C . LEU A 1 152 ? 17.835 1.165 -9.484 1.00 88.19 152 LEU A C 1
ATOM 1231 O O . LEU A 1 152 ? 18.118 2.311 -9.130 1.00 88.19 152 LEU A O 1
ATOM 1235 N N . THR A 1 153 ? 16.594 0.689 -9.412 1.00 90.25 153 THR A N 1
ATOM 1236 C CA . THR A 1 153 ? 15.462 1.445 -8.876 1.00 90.25 153 THR A CA 1
ATOM 1237 C C . THR A 1 153 ? 15.127 1.022 -7.443 1.00 90.25 153 THR A C 1
ATOM 1239 O O . THR A 1 153 ? 15.598 0.000 -6.934 1.00 90.25 153 THR A O 1
ATOM 1242 N N . ARG A 1 154 ? 14.355 1.854 -6.744 1.00 85.69 154 ARG A N 1
ATOM 1243 C CA . ARG A 1 154 ? 13.699 1.546 -5.474 1.00 85.69 154 ARG A CA 1
ATOM 1244 C C . ARG A 1 154 ? 12.201 1.448 -5.759 1.00 85.69 154 ARG A C 1
ATOM 1246 O O . ARG A 1 154 ? 11.621 2.468 -6.139 1.00 85.69 154 ARG A O 1
ATOM 1253 N N . PRO A 1 155 ? 11.578 0.270 -5.608 1.00 86.31 155 PRO A N 1
ATOM 1254 C CA . PRO A 1 155 ? 10.132 0.172 -5.698 1.00 86.31 155 PRO A CA 1
ATOM 1255 C C . PRO A 1 155 ? 9.506 0.879 -4.495 1.00 86.31 155 PRO A C 1
ATOM 1257 O O . PRO A 1 155 ? 9.920 0.669 -3.355 1.00 86.31 155 PRO A O 1
ATOM 1260 N N . ILE A 1 156 ? 8.522 1.734 -4.758 1.00 85.38 156 ILE A N 1
ATOM 1261 C CA . ILE A 1 156 ? 7.714 2.404 -3.742 1.00 85.38 156 ILE A CA 1
ATOM 1262 C C . ILE A 1 156 ? 6.249 2.120 -4.034 1.00 85.38 156 ILE A C 1
ATOM 1264 O O . ILE A 1 156 ? 5.778 2.335 -5.148 1.00 85.38 156 ILE A O 1
ATOM 1268 N N . SER A 1 157 ? 5.542 1.664 -3.010 1.00 81.56 157 SER A N 1
ATOM 1269 C CA . SER A 1 157 ? 4.092 1.525 -3.013 1.00 81.56 157 SER A CA 1
ATOM 1270 C C . SER A 1 157 ? 3.463 2.872 -2.659 1.00 81.56 157 SER A C 1
ATOM 1272 O O . SER A 1 157 ? 3.689 3.393 -1.565 1.00 81.56 157 SER A O 1
ATOM 1274 N N . LEU A 1 158 ? 2.718 3.463 -3.593 1.00 77.62 158 LEU A N 1
ATOM 1275 C CA . LEU A 1 158 ? 1.917 4.658 -3.340 1.00 77.62 158 LEU A CA 1
ATOM 1276 C C . LEU A 1 158 ? 0.531 4.240 -2.856 1.00 77.62 158 LEU A C 1
ATOM 1278 O O . LEU A 1 158 ? -0.142 3.438 -3.507 1.00 77.62 158 LEU A O 1
ATOM 1282 N N . ILE A 1 159 ? 0.132 4.775 -1.708 1.00 76.25 159 ILE A N 1
ATOM 1283 C CA . ILE A 1 159 ? -1.212 4.608 -1.158 1.00 76.25 159 ILE A CA 1
ATOM 1284 C C . ILE A 1 159 ? -2.036 5.809 -1.610 1.00 76.25 159 ILE A C 1
ATOM 1286 O O . ILE A 1 159 ? -1.596 6.953 -1.459 1.00 76.25 159 ILE A O 1
ATOM 1290 N N . ASP A 1 160 ? -3.215 5.541 -2.158 1.00 73.88 160 ASP A N 1
ATOM 1291 C CA . ASP A 1 160 ? -4.143 6.589 -2.563 1.00 73.88 160 ASP A CA 1
ATOM 1292 C C . ASP A 1 160 ? -4.666 7.308 -1.319 1.00 73.88 160 ASP A C 1
ATOM 1294 O O . ASP A 1 160 ? -5.206 6.690 -0.400 1.00 73.88 160 ASP A O 1
ATOM 1298 N N . SER A 1 161 ? -4.471 8.627 -1.272 1.00 68.00 161 SER A N 1
ATOM 1299 C CA . SER A 1 161 ? -4.906 9.429 -0.122 1.00 68.00 161 SER A CA 1
ATOM 1300 C C . SER A 1 161 ? -6.389 9.772 -0.210 1.00 68.00 161 SER A C 1
ATOM 1302 O O . SER A 1 161 ? -7.050 9.944 0.812 1.00 68.00 161 SER A O 1
ATOM 1304 N N . PHE A 1 162 ? -6.914 9.844 -1.433 1.00 65.50 162 PHE A N 1
ATOM 1305 C CA . PHE A 1 162 ? -8.313 10.118 -1.723 1.00 65.50 162 PHE A CA 1
ATOM 1306 C C . PHE A 1 162 ? -8.767 9.211 -2.862 1.00 65.50 162 PHE A C 1
ATOM 1308 O O . PHE A 1 162 ? -8.110 9.124 -3.899 1.00 65.50 162 PHE A O 1
ATOM 1315 N N . LEU A 1 163 ? -9.898 8.535 -2.666 1.00 62.69 163 LEU A N 1
ATOM 1316 C CA . LEU A 1 163 ? -10.571 7.827 -3.748 1.00 62.69 163 LEU A CA 1
ATOM 1317 C C . LEU A 1 163 ? -11.342 8.847 -4.584 1.00 62.69 163 LEU A C 1
ATOM 1319 O O . LEU A 1 163 ? -11.982 9.743 -4.031 1.00 62.69 163 LEU A O 1
ATOM 1323 N N . LYS A 1 164 ? -11.234 8.717 -5.904 1.00 51.72 164 LYS A N 1
ATOM 1324 C CA . LYS A 1 164 ? -11.977 9.525 -6.869 1.00 51.72 164 LYS A CA 1
ATOM 1325 C C . LYS A 1 164 ? -13.304 8.865 -7.219 1.00 51.72 164 LYS A C 1
ATOM 1327 O O . LYS A 1 164 ? -13.328 7.615 -7.268 1.00 51.72 164 LYS A O 1
#

Organism: NCBI:txid392032

Secondary structure (DSSP, 8-state):
-EEEE-SSTT-EEEE---TTS-EEEEP--STTEEEEEEESSSEEEEEEE---S-SSPTTTSPPP---TTTTSPPPPPPHHHHHHHHHHS-----B-TTS-BGGGGGG--HHHHHHHHHHHHHHHHH----HHHH-EEEEEEESS-SS--GGGEEEEEEEPSS--

Foldseek 3Di:
DWFAAAPAPVGADDDDDDPPWDKDWDDDPDHRWTWMWTDDPDTDIDIGHDDHPDPPDCPPNPPPPPDVDPPPQDDQDDLVNVVVCLVPDPQDCDAFPVRHGSVVVVVDDPVVSVVVSVQVRVCSNVVDHDPLQVDWDWDWAAPPDRDDDSVRTDIDTGRHPDDD

pLDDT: mean 82.54, std 10.37, range [51.72, 97.19]

Sequence (164 aa):
MFYQKGENKNGGVLVLVRLYIQATRIECKLHNVCVLDIKGEEILRIIGVYAPNIKPHPYTDSPFIDYDNVDEPIPEVKLDELELTVQTKRKKKSLDAHGISNFMFNFLDQGHWSLFLKLFNHSFQTAIMPKAWKDTRMVLLAKNEPICSPSLTRPISLIDSFLK